Protein AF-A0A533SJK7-F1 (afdb_monomer_lite)

Radius of gyration: 16.73 Å; chains: 1; bounding box: 38×30×46 Å

Foldseek 3Di:
DDDDDDDDDDDPPPDWPCNVDDLVVVQVVQQVVCVVPVDWDFDATQQRHTSHTHPDDCCVVVPQCPDPVSVVVSSCVVHVVVVPDDVPDDD

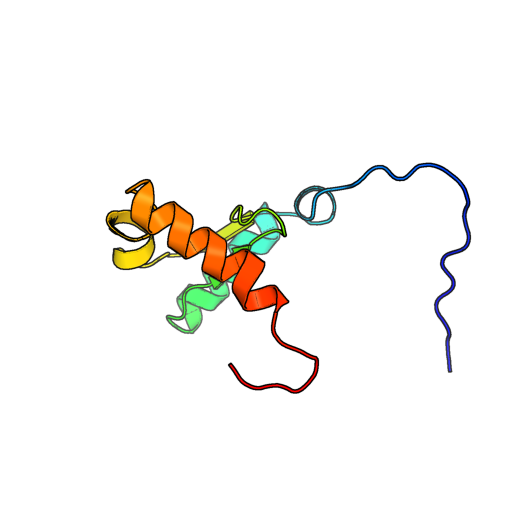Secondary structure (DSSP, 8-state):
--PPP----S------GGGTS-HHHHHHHHHHHHHHH---EEEE-TTS-EEEEES--HHIIIIITTSHHHHHHHHHIIIIIGGG--TT---

Sequence (91 aa):
MKTWYWGGEGISMAHGFADLVDVVELNELCRKFTAMTGFVTAIIDMDGRAVVATDWLEVCSRFHRCAPGTAARCRESDTVLANQLLPGEAY

Structure (mmCIF, N/CA/C/O backbone):
data_AF-A0A533SJK7-F1
#
_entry.id   AF-A0A533SJK7-F1
#
loop_
_atom_site.group_PDB
_atom_site.id
_atom_site.type_symbol
_atom_site.label_atom_id
_atom_site.label_alt_id
_atom_site.label_comp_id
_atom_site.label_asym_id
_atom_site.label_entity_id
_atom_site.label_seq_id
_atom_site.pdbx_PDB_ins_code
_atom_site.Cartn_x
_atom_site.Cartn_y
_atom_site.Cartn_z
_atom_site.occupancy
_atom_site.B_iso_or_equiv
_atom_site.auth_seq_id
_atom_site.auth_comp_id
_atom_site.auth_asym_id
_atom_site.auth_atom_id
_atom_site.pdbx_PDB_model_num
ATOM 1 N N . MET A 1 1 ? 21.114 20.931 -19.864 1.00 36.31 1 MET A N 1
ATOM 2 C CA . MET A 1 1 ? 19.709 20.721 -20.268 1.00 36.31 1 MET A CA 1
ATOM 3 C C . MET A 1 1 ? 19.673 19.454 -21.117 1.00 36.31 1 MET A C 1
ATOM 5 O O . MET A 1 1 ? 20.098 19.503 -22.260 1.00 36.31 1 MET A O 1
ATOM 9 N N . LYS A 1 2 ? 19.358 18.293 -20.529 1.00 32.28 2 LYS A N 1
ATOM 10 C CA . LYS A 1 2 ? 19.283 17.015 -21.259 1.00 32.28 2 LYS A CA 1
ATOM 11 C C . LYS A 1 2 ? 17.820 16.593 -21.311 1.00 32.28 2 LYS A C 1
ATOM 13 O O . LYS A 1 2 ? 17.234 16.267 -20.287 1.00 32.28 2 LYS A O 1
ATOM 18 N N . THR A 1 3 ? 17.249 16.687 -22.500 1.00 35.81 3 THR A N 1
ATOM 19 C CA . THR A 1 3 ? 15.936 16.165 -22.872 1.00 35.81 3 THR A CA 1
ATOM 20 C C . THR A 1 3 ? 16.062 14.657 -23.080 1.00 35.81 3 THR A C 1
ATOM 22 O O . THR A 1 3 ? 16.887 14.221 -23.884 1.00 35.81 3 THR A O 1
ATOM 25 N N . TRP A 1 4 ? 15.285 13.860 -22.351 1.00 33.59 4 TRP A N 1
ATOM 26 C CA . TRP A 1 4 ? 15.170 12.423 -22.595 1.00 33.59 4 TRP A CA 1
ATOM 27 C C . TRP A 1 4 ? 14.220 12.205 -23.779 1.00 33.59 4 TRP A C 1
ATOM 29 O O . TRP A 1 4 ? 13.064 12.613 -23.722 1.00 33.59 4 TRP A O 1
ATOM 39 N N . TYR A 1 5 ? 14.727 11.609 -24.859 1.00 40.81 5 TYR A N 1
ATOM 40 C CA . TYR A 1 5 ? 13.941 11.165 -26.010 1.00 40.81 5 TYR A CA 1
ATOM 41 C C . TYR A 1 5 ? 13.570 9.692 -25.815 1.00 40.81 5 TYR A C 1
ATOM 43 O O . TYR A 1 5 ? 14.465 8.858 -25.700 1.00 40.81 5 TYR A O 1
ATOM 51 N N . TRP A 1 6 ? 12.279 9.361 -25.840 1.00 43.06 6 TRP A N 1
ATOM 52 C CA . TRP A 1 6 ? 11.826 8.024 -26.227 1.00 43.06 6 TRP A CA 1
ATOM 53 C C . TRP A 1 6 ? 11.423 8.090 -27.700 1.00 43.06 6 TRP A C 1
ATOM 55 O O . TRP A 1 6 ? 10.377 8.634 -28.044 1.00 43.06 6 TRP A O 1
ATOM 65 N N . GLY A 1 7 ? 12.307 7.604 -28.569 1.00 43.56 7 GLY A N 1
ATOM 66 C CA . GLY A 1 7 ? 12.020 7.325 -29.972 1.00 43.56 7 GLY A CA 1
ATOM 67 C C . GLY A 1 7 ? 12.000 5.815 -30.182 1.00 43.56 7 GLY A C 1
ATOM 68 O O . GLY A 1 7 ? 12.956 5.139 -29.811 1.00 43.56 7 GLY A O 1
ATOM 69 N N . GLY A 1 8 ? 10.915 5.300 -30.758 1.00 43.88 8 GLY A N 1
ATOM 70 C CA . GLY A 1 8 ? 10.774 3.898 -31.150 1.00 43.88 8 GLY A CA 1
ATOM 71 C C . GLY A 1 8 ? 9.311 3.514 -31.364 1.00 43.88 8 GLY A C 1
ATOM 72 O O . GLY A 1 8 ? 8.539 3.458 -30.412 1.00 43.88 8 GLY A O 1
ATOM 73 N N . GLU A 1 9 ? 8.929 3.282 -32.618 1.00 50.62 9 GLU A N 1
ATOM 74 C CA . GLU A 1 9 ? 7.621 2.757 -33.017 1.00 50.62 9 GLU A CA 1
ATOM 75 C C . GLU A 1 9 ? 7.461 1.277 -32.606 1.00 50.62 9 GLU A C 1
ATOM 77 O O . GLU A 1 9 ? 8.387 0.488 -32.764 1.00 50.62 9 GLU A O 1
ATOM 82 N N . GLY A 1 10 ? 6.255 0.890 -32.165 1.00 53.25 10 GLY A N 1
ATOM 83 C CA . GLY A 1 10 ? 5.730 -0.476 -32.327 1.00 53.25 10 GLY A CA 1
ATOM 84 C C . GLY A 1 10 ? 6.095 -1.534 -31.275 1.00 53.25 10 GLY A C 1
ATOM 85 O O . GLY A 1 10 ? 6.989 -2.341 -31.485 1.00 53.25 10 GLY A O 1
ATOM 86 N N . ILE A 1 11 ? 5.323 -1.566 -30.184 1.00 48.53 11 ILE A N 1
ATOM 87 C CA . ILE A 1 11 ? 4.547 -2.679 -29.581 1.00 48.53 11 ILE A CA 1
ATOM 88 C C . ILE A 1 11 ? 4.255 -2.188 -28.155 1.00 48.53 11 ILE A C 1
ATOM 90 O O . ILE A 1 11 ? 5.124 -2.205 -27.287 1.00 48.53 11 ILE A O 1
ATOM 94 N N . SER A 1 12 ? 3.031 -1.719 -27.903 1.00 53.97 12 SER A N 1
ATOM 95 C CA . SER A 1 12 ? 2.577 -1.473 -26.531 1.00 53.97 12 SER A CA 1
ATOM 96 C C . SER A 1 12 ? 2.329 -2.828 -25.866 1.00 53.97 12 SER A C 1
ATOM 98 O O . SER A 1 12 ? 1.205 -3.326 -25.850 1.00 53.97 12 SER A O 1
ATOM 100 N N . MET A 1 13 ? 3.388 -3.464 -25.365 1.00 56.91 13 MET A N 1
ATOM 101 C CA . MET A 1 13 ? 3.227 -4.424 -24.281 1.00 56.91 13 MET A CA 1
ATOM 102 C C . MET A 1 13 ? 2.951 -3.573 -23.049 1.00 56.91 13 MET A C 1
ATOM 104 O O . MET A 1 13 ? 3.854 -2.913 -22.530 1.00 56.91 13 MET A O 1
ATOM 108 N N . ALA A 1 14 ? 1.688 -3.508 -22.634 1.00 72.00 14 ALA A N 1
ATOM 109 C CA . ALA A 1 14 ? 1.338 -2.916 -21.355 1.00 72.00 14 ALA A CA 1
ATOM 110 C C . ALA A 1 14 ? 1.970 -3.788 -20.259 1.00 72.00 14 ALA A C 1
ATOM 112 O O . ALA A 1 14 ? 1.415 -4.815 -19.883 1.00 72.00 14 ALA A O 1
ATOM 113 N N . HIS A 1 15 ? 3.173 -3.420 -19.825 1.00 81.06 15 HIS A N 1
ATOM 114 C CA . HIS A 1 15 ? 3.849 -4.048 -18.698 1.00 81.06 15 HIS A CA 1
ATOM 115 C C . HIS A 1 15 ? 3.200 -3.531 -17.415 1.00 81.06 15 HIS A C 1
ATOM 117 O O . HIS A 1 15 ? 3.026 -2.319 -17.248 1.00 81.06 15 HIS A O 1
ATOM 123 N N . GLY A 1 16 ? 2.831 -4.439 -16.515 1.00 86.75 16 GLY A N 1
ATOM 124 C CA . GLY A 1 16 ? 2.438 -4.062 -15.167 1.00 86.75 16 GLY A CA 1
ATOM 125 C C . GLY A 1 16 ? 3.645 -3.514 -14.409 1.00 86.75 16 GLY A C 1
ATOM 126 O O . GLY A 1 16 ? 4.789 -3.827 -14.728 1.00 86.75 16 GLY A O 1
ATOM 127 N N . PHE A 1 17 ? 3.415 -2.714 -13.366 1.00 88.56 17 PHE A N 1
ATOM 128 C CA . PHE A 1 17 ? 4.515 -2.168 -12.558 1.00 88.56 17 PHE A CA 1
ATOM 129 C C . PHE A 1 17 ? 5.444 -3.270 -12.014 1.00 88.56 17 PHE A C 1
ATOM 131 O O . PHE A 1 17 ? 6.660 -3.109 -12.019 1.00 88.56 17 PHE A O 1
ATOM 138 N N . ALA A 1 18 ? 4.875 -4.413 -11.619 1.00 90.69 18 ALA A N 1
ATOM 139 C CA . ALA A 1 18 ? 5.619 -5.574 -11.131 1.00 90.69 18 ALA A CA 1
ATOM 140 C C . ALA A 1 18 ? 6.548 -6.215 -12.181 1.00 90.69 18 ALA A C 1
ATOM 142 O O . ALA A 1 18 ? 7.498 -6.886 -11.798 1.00 90.69 18 ALA A O 1
ATOM 143 N N . ASP A 1 19 ? 6.316 -5.990 -13.478 1.00 91.50 19 ASP A N 1
ATOM 144 C CA . ASP A 1 19 ? 7.187 -6.490 -14.551 1.00 91.50 19 ASP A CA 1
ATOM 145 C C . ASP A 1 19 ? 8.436 -5.609 -14.739 1.00 91.50 19 ASP A C 1
ATOM 147 O O . ASP A 1 19 ? 9.372 -5.985 -15.443 1.00 91.50 19 ASP A O 1
ATOM 151 N N . LEU A 1 20 ? 8.447 -4.416 -14.133 1.00 91.62 20 LEU A N 1
ATOM 152 C CA . LEU A 1 20 ? 9.490 -3.402 -14.302 1.00 91.62 20 LEU A CA 1
ATOM 153 C C . LEU A 1 20 ? 10.455 -3.322 -13.114 1.00 91.62 20 LEU A C 1
ATOM 155 O O . LEU A 1 20 ? 11.475 -2.638 -13.206 1.00 91.62 20 LEU A O 1
ATOM 159 N N . VAL A 1 21 ? 10.131 -3.970 -11.993 1.00 91.81 21 VAL A N 1
ATOM 160 C CA . VAL A 1 21 ? 10.876 -3.860 -10.733 1.00 91.81 21 VAL A CA 1
ATOM 161 C C . VAL A 1 21 ? 11.065 -5.223 -10.079 1.00 91.81 21 VAL A C 1
ATOM 163 O O . VAL A 1 21 ? 10.228 -6.112 -10.218 1.00 91.81 21 VAL A O 1
ATOM 166 N N . ASP A 1 22 ? 12.134 -5.376 -9.298 1.00 95.75 22 ASP A N 1
ATOM 167 C CA . ASP A 1 22 ? 12.266 -6.520 -8.397 1.00 95.75 22 ASP A CA 1
ATOM 168 C C . ASP A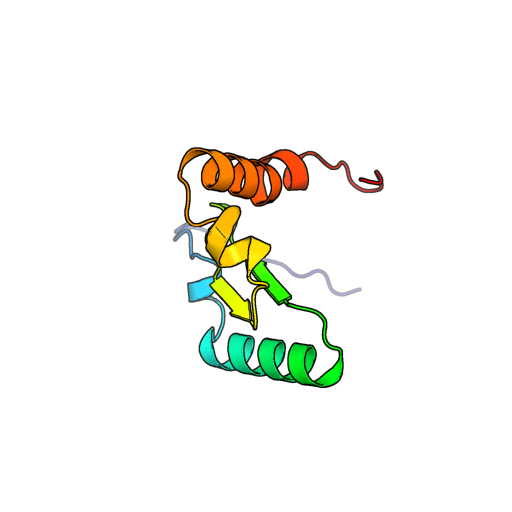 1 22 ? 11.342 -6.321 -7.184 1.00 95.75 22 ASP A C 1
ATOM 170 O O . ASP A 1 22 ? 11.637 -5.579 -6.243 1.00 95.75 22 ASP A O 1
ATOM 174 N N . VAL A 1 23 ? 10.178 -6.971 -7.221 1.00 94.19 23 VAL A N 1
ATOM 175 C CA . VAL A 1 23 ? 9.168 -6.877 -6.157 1.00 94.19 23 VAL A CA 1
ATOM 176 C C . VAL A 1 23 ? 9.685 -7.442 -4.828 1.00 94.19 23 VAL A C 1
ATOM 178 O O . VAL A 1 23 ? 9.259 -6.978 -3.769 1.00 94.19 23 VAL A O 1
ATOM 181 N N . VAL A 1 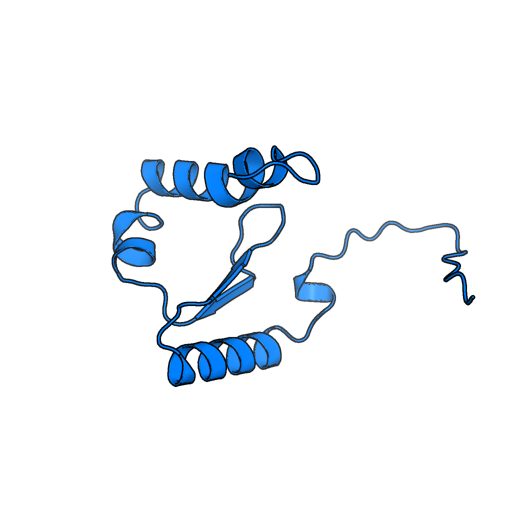24 ? 10.606 -8.413 -4.852 1.00 94.69 24 VAL A N 1
ATOM 182 C CA . VAL A 1 24 ? 11.169 -9.007 -3.631 1.00 94.69 24 VAL A CA 1
ATOM 183 C C . VAL A 1 24 ? 12.071 -7.994 -2.937 1.00 94.69 24 VAL A C 1
ATOM 185 O O . VAL A 1 24 ? 11.883 -7.727 -1.747 1.00 94.69 24 VAL A O 1
ATOM 188 N N . GLU A 1 25 ? 12.987 -7.373 -3.679 1.00 96.50 25 GLU A N 1
ATOM 189 C CA . GLU A 1 25 ? 13.870 -6.335 -3.140 1.00 96.50 25 GLU A CA 1
ATOM 190 C C . GLU A 1 25 ? 13.067 -5.126 -2.630 1.00 96.50 25 GLU A C 1
ATOM 192 O O . GLU A 1 25 ? 13.317 -4.611 -1.534 1.00 96.50 25 GLU A O 1
ATOM 197 N N . LEU A 1 26 ? 12.037 -4.718 -3.376 1.00 95.12 26 LEU A N 1
ATOM 198 C CA . LEU A 1 26 ? 11.163 -3.609 -3.000 1.00 95.12 26 LEU A CA 1
ATOM 199 C C . LEU A 1 26 ? 10.380 -3.901 -1.712 1.00 95.12 26 LEU A C 1
ATOM 201 O O . LEU A 1 26 ? 10.259 -3.034 -0.844 1.00 95.12 26 LEU A O 1
ATOM 205 N N . ASN A 1 27 ? 9.893 -5.132 -1.547 1.00 94.31 27 ASN A N 1
ATOM 206 C CA . ASN A 1 27 ? 9.218 -5.560 -0.327 1.00 94.31 27 ASN A CA 1
ATOM 207 C C . ASN A 1 27 ? 10.177 -5.546 0.875 1.00 94.31 27 ASN A C 1
ATOM 209 O O . ASN A 1 27 ? 9.843 -5.001 1.928 1.00 94.31 27 ASN A O 1
ATOM 213 N N . GLU A 1 28 ? 11.404 -6.053 0.719 1.00 95.50 28 GLU A N 1
ATOM 214 C CA . GLU A 1 28 ? 12.405 -5.976 1.785 1.00 95.50 28 GLU A CA 1
ATOM 215 C C . GLU A 1 28 ? 12.727 -4.539 2.198 1.00 95.50 28 GLU A C 1
ATOM 217 O O . GLU A 1 28 ? 12.872 -4.259 3.393 1.00 95.50 28 GLU A O 1
ATOM 222 N N . LEU A 1 29 ? 12.845 -3.633 1.226 1.00 95.44 29 LEU A N 1
ATOM 223 C CA . LEU A 1 29 ? 13.076 -2.216 1.474 1.00 95.44 29 LEU A CA 1
ATOM 224 C C . LEU A 1 29 ? 11.925 -1.604 2.282 1.00 95.44 29 LEU A C 1
ATOM 226 O O . LEU A 1 29 ? 12.167 -1.001 3.330 1.00 95.44 29 LEU A O 1
ATOM 230 N N . CYS A 1 30 ? 10.681 -1.807 1.841 1.00 95.38 30 CYS A N 1
ATOM 231 C CA . CYS A 1 30 ? 9.496 -1.327 2.550 1.00 95.38 30 CYS A CA 1
ATOM 232 C C . CYS A 1 30 ? 9.402 -1.920 3.962 1.00 95.38 30 CYS A C 1
ATOM 234 O O . CYS A 1 30 ? 9.088 -1.204 4.909 1.00 95.38 30 CYS A O 1
ATOM 236 N N . ARG A 1 31 ? 9.769 -3.193 4.147 1.00 94.12 31 ARG A N 1
ATOM 237 C CA . ARG A 1 31 ? 9.764 -3.834 5.467 1.00 94.12 31 ARG A CA 1
ATOM 238 C C . ARG A 1 31 ? 10.801 -3.209 6.394 1.00 94.12 31 ARG A C 1
ATOM 240 O O . ARG A 1 31 ? 10.509 -2.958 7.559 1.00 94.12 31 ARG A O 1
ATOM 247 N N . LYS A 1 32 ? 12.009 -2.923 5.893 1.00 95.38 32 LYS A N 1
ATOM 248 C CA . LYS A 1 32 ? 13.057 -2.220 6.658 1.00 95.38 32 LYS A CA 1
ATOM 249 C C . LYS A 1 32 ? 12.604 -0.808 7.042 1.00 95.38 32 LYS A C 1
ATOM 251 O O . LYS A 1 32 ? 12.832 -0.391 8.175 1.00 95.38 32 LYS A O 1
ATOM 256 N N . PHE A 1 33 ? 11.923 -0.100 6.140 1.00 95.25 33 PHE A N 1
ATOM 257 C CA . PHE A 1 33 ? 11.328 1.207 6.427 1.00 95.25 33 PHE A CA 1
ATOM 258 C C . PHE A 1 33 ? 10.256 1.125 7.523 1.00 95.25 33 PHE A C 1
ATOM 260 O O . PHE A 1 33 ? 10.295 1.903 8.479 1.00 95.25 33 PHE A O 1
ATOM 267 N N . THR A 1 34 ? 9.341 0.157 7.437 1.00 93.69 34 THR A N 1
ATOM 268 C CA . THR A 1 34 ? 8.307 -0.043 8.458 1.00 93.69 34 THR A CA 1
ATOM 269 C C . THR A 1 34 ? 8.911 -0.423 9.806 1.00 93.69 34 THR A C 1
ATOM 271 O O . THR A 1 34 ? 8.547 0.168 10.817 1.00 93.69 34 THR A O 1
ATOM 274 N N . ALA A 1 35 ? 9.905 -1.313 9.840 1.00 93.00 35 ALA A N 1
ATOM 275 C CA . ALA A 1 35 ? 10.609 -1.667 11.073 1.00 93.00 35 ALA A CA 1
ATOM 276 C C . ALA A 1 35 ? 11.324 -0.466 11.720 1.00 93.00 35 ALA A C 1
ATOM 278 O O . ALA A 1 35 ? 11.415 -0.386 12.942 1.00 93.00 35 ALA A O 1
ATOM 279 N N . MET A 1 36 ? 11.830 0.468 10.908 1.00 96.38 36 MET A N 1
ATOM 280 C CA . MET A 1 36 ? 12.530 1.660 11.388 1.00 96.38 36 MET A CA 1
ATOM 281 C C . MET A 1 36 ? 11.578 2.747 11.901 1.00 96.38 36 MET A C 1
ATOM 283 O O . MET A 1 36 ? 11.910 3.444 12.856 1.00 96.38 36 MET A O 1
ATOM 287 N N . THR A 1 37 ? 10.422 2.923 11.258 1.00 94.75 37 THR A N 1
ATOM 288 C CA . THR A 1 37 ? 9.545 4.086 11.486 1.00 94.75 37 THR A CA 1
ATOM 289 C C . THR A 1 37 ? 8.230 3.755 12.187 1.00 94.75 37 THR A C 1
ATOM 291 O O . THR A 1 37 ? 7.583 4.648 12.725 1.00 94.75 37 THR A O 1
ATOM 294 N N . GLY A 1 38 ? 7.807 2.492 12.161 1.00 89.75 38 GLY A N 1
ATOM 295 C CA . GLY A 1 38 ? 6.464 2.064 12.550 1.00 89.75 38 GLY A CA 1
ATOM 296 C C . GLY A 1 38 ? 5.375 2.394 11.521 1.00 89.75 38 GLY A C 1
ATOM 297 O O . GLY A 1 38 ? 4.222 2.018 11.731 1.00 89.75 38 GLY A O 1
ATOM 298 N N . PHE A 1 39 ? 5.700 3.064 10.408 1.00 90.38 39 PHE A N 1
ATOM 299 C CA . PHE A 1 39 ? 4.731 3.370 9.358 1.00 90.38 39 PHE A CA 1
ATOM 300 C C . PHE A 1 39 ? 4.613 2.221 8.355 1.00 90.38 39 PHE A C 1
ATOM 302 O O . PHE A 1 39 ? 5.589 1.784 7.736 1.00 90.38 39 PHE A O 1
ATOM 309 N N . VAL A 1 40 ? 3.385 1.744 8.173 1.00 90.81 40 VAL A N 1
ATOM 310 C CA . VAL A 1 40 ? 3.052 0.725 7.173 1.00 90.81 40 VAL A CA 1
ATOM 311 C C . VAL A 1 40 ? 3.184 1.310 5.771 1.00 90.81 40 VAL A C 1
ATOM 313 O O . VAL A 1 40 ? 2.847 2.471 5.547 1.00 90.81 40 VAL A O 1
ATOM 316 N N . THR A 1 41 ? 3.681 0.516 4.825 1.00 91.19 41 THR A N 1
ATOM 317 C CA . THR A 1 41 ? 3.876 0.961 3.438 1.00 91.19 41 THR A CA 1
ATOM 318 C C . THR A 1 41 ? 3.171 0.011 2.481 1.00 91.19 41 THR A C 1
ATOM 320 O O . THR A 1 41 ? 3.181 -1.209 2.656 1.00 91.19 41 THR A O 1
ATOM 323 N N . ALA A 1 42 ? 2.538 0.579 1.459 1.00 92.06 42 ALA A N 1
ATOM 324 C CA . ALA A 1 42 ? 1.942 -0.174 0.372 1.00 92.06 42 ALA A CA 1
ATOM 325 C C . ALA A 1 42 ? 2.303 0.474 -0.962 1.00 92.06 42 ALA A C 1
ATOM 327 O O . ALA A 1 42 ? 2.314 1.698 -1.074 1.00 92.06 42 ALA A O 1
ATOM 328 N N . ILE A 1 43 ? 2.560 -0.356 -1.967 1.00 92.38 43 ILE A N 1
ATOM 329 C CA . ILE A 1 43 ? 2.628 0.070 -3.363 1.00 92.38 43 ILE A CA 1
ATOM 330 C C . ILE A 1 43 ? 1.466 -0.610 -4.061 1.00 92.38 43 ILE A C 1
ATOM 332 O O . ILE A 1 43 ? 1.361 -1.838 -4.035 1.00 92.38 43 ILE A O 1
ATOM 336 N N . ILE A 1 44 ? 0.579 0.195 -4.631 1.00 91.62 44 ILE A N 1
ATOM 337 C CA . ILE A 1 44 ? -0.670 -0.251 -5.239 1.00 91.62 44 ILE A CA 1
ATOM 338 C C . ILE A 1 44 ? -0.633 0.138 -6.716 1.00 91.62 44 ILE A C 1
ATOM 340 O O . ILE A 1 44 ? -0.260 1.262 -7.047 1.00 91.62 44 ILE A O 1
ATOM 344 N N . ASP A 1 45 ? -0.947 -0.812 -7.596 1.00 89.25 45 ASP A N 1
ATOM 345 C CA . ASP A 1 45 ? -1.007 -0.569 -9.035 1.00 89.25 45 ASP A CA 1
ATOM 346 C C . ASP A 1 45 ? -2.277 0.201 -9.439 1.00 89.25 45 ASP A C 1
ATOM 348 O O . ASP A 1 45 ? -3.173 0.458 -8.632 1.00 89.25 45 ASP A O 1
ATOM 352 N N . MET A 1 46 ? -2.370 0.555 -10.722 1.00 86.50 46 MET A N 1
ATOM 353 C CA . MET A 1 46 ? -3.499 1.327 -11.254 1.00 86.50 46 MET A CA 1
ATOM 354 C C . MET A 1 46 ? -4.839 0.569 -11.214 1.00 86.50 46 MET A C 1
ATOM 356 O O . MET A 1 46 ? -5.891 1.201 -11.279 1.00 86.50 46 MET A O 1
ATOM 360 N N . ASP A 1 47 ? -4.816 -0.760 -11.060 1.00 86.88 47 ASP A N 1
ATOM 361 C CA . ASP A 1 47 ? -6.005 -1.604 -10.876 1.00 86.88 47 ASP A CA 1
ATOM 362 C C . ASP A 1 47 ? -6.380 -1.766 -9.386 1.00 86.88 47 ASP A C 1
ATOM 364 O O . ASP A 1 47 ? -7.340 -2.466 -9.034 1.00 86.88 47 ASP A O 1
ATOM 368 N N . GLY A 1 48 ? -5.624 -1.144 -8.479 1.00 88.38 48 GLY A N 1
ATOM 369 C CA . GLY A 1 48 ? -5.826 -1.243 -7.040 1.00 88.38 48 GLY A CA 1
ATOM 370 C C . GLY A 1 48 ? -5.315 -2.554 -6.430 1.00 88.38 48 GLY A C 1
ATOM 371 O O . GLY A 1 48 ? -5.749 -2.934 -5.335 1.00 88.38 48 GLY A O 1
ATOM 372 N N . ARG A 1 49 ? -4.435 -3.287 -7.124 1.00 88.44 49 ARG A N 1
ATOM 373 C CA . ARG A 1 49 ? -3.754 -4.470 -6.580 1.00 88.44 49 ARG A CA 1
ATOM 374 C C . ARG A 1 49 ? -2.510 -4.032 -5.819 1.00 88.44 49 ARG A C 1
ATOM 376 O O . ARG A 1 49 ? -1.697 -3.261 -6.318 1.00 88.44 49 ARG A O 1
ATOM 383 N N . ALA A 1 50 ? -2.336 -4.553 -4.609 1.00 90.00 50 ALA A N 1
ATOM 384 C CA . ALA A 1 50 ? -1.117 -4.316 -3.847 1.00 90.00 50 ALA A CA 1
ATOM 385 C C . ALA A 1 50 ? 0.038 -5.127 -4.452 1.00 90.00 50 ALA A C 1
ATOM 387 O O . ALA A 1 50 ? 0.012 -6.356 -4.427 1.00 90.00 50 ALA A O 1
ATOM 388 N N . VAL A 1 51 ? 1.043 -4.428 -4.977 1.00 92.81 51 VAL A N 1
ATOM 389 C CA . VAL A 1 51 ? 2.321 -5.000 -5.424 1.00 92.81 51 VAL A CA 1
ATOM 390 C C . VAL A 1 51 ? 3.234 -5.231 -4.220 1.00 92.81 51 VAL A C 1
ATOM 392 O O . VAL A 1 51 ? 3.887 -6.265 -4.117 1.00 92.81 51 VAL A O 1
ATOM 395 N N . VAL A 1 52 ? 3.230 -4.290 -3.272 1.00 92.81 52 VAL A N 1
ATOM 396 C CA . VAL A 1 52 ? 3.896 -4.413 -1.969 1.00 92.81 52 VAL A CA 1
ATOM 397 C C . VAL A 1 52 ? 2.903 -4.045 -0.874 1.00 92.81 52 VAL A C 1
ATOM 399 O O . VAL A 1 52 ? 2.148 -3.083 -1.008 1.00 92.81 52 VAL A O 1
ATOM 402 N N . ALA A 1 53 ? 2.917 -4.802 0.219 1.00 89.75 53 ALA A N 1
ATOM 403 C CA . ALA A 1 53 ? 2.122 -4.550 1.413 1.00 89.75 53 ALA A CA 1
ATOM 404 C C . ALA A 1 53 ? 2.914 -5.006 2.644 1.00 89.75 53 ALA A C 1
ATOM 406 O O . ALA A 1 53 ? 2.929 -6.197 2.958 1.00 89.75 53 ALA A O 1
ATOM 407 N N . THR A 1 54 ? 3.593 -4.080 3.326 1.00 88.31 54 THR A N 1
ATOM 408 C CA . THR A 1 54 ? 4.398 -4.403 4.513 1.00 88.31 54 THR A CA 1
ATOM 409 C C . THR A 1 54 ? 3.662 -4.023 5.786 1.00 88.31 54 THR A C 1
ATOM 411 O O . THR A 1 54 ? 3.248 -2.877 5.968 1.00 88.31 54 TH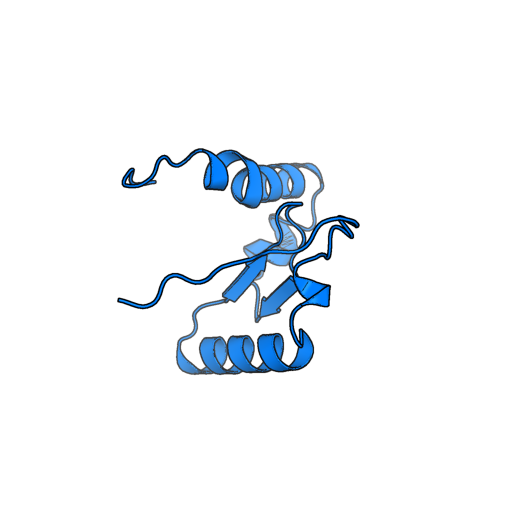R A O 1
ATOM 414 N N . ASP A 1 55 ? 3.476 -5.029 6.644 1.00 84.88 55 ASP A N 1
ATOM 415 C CA . ASP A 1 55 ? 2.884 -4.925 7.981 1.00 84.88 55 ASP A CA 1
ATOM 416 C C . ASP A 1 55 ? 1.540 -4.185 8.023 1.00 84.88 55 ASP A C 1
ATOM 418 O O . ASP A 1 55 ? 1.269 -3.411 8.938 1.00 84.88 55 ASP A O 1
ATOM 422 N N . TRP A 1 56 ? 0.668 -4.428 7.035 1.00 86.62 56 TRP A N 1
ATOM 423 C CA . TRP A 1 56 ? -0.687 -3.877 7.037 1.00 86.62 56 TRP A CA 1
ATOM 424 C C . TRP A 1 56 ? -1.378 -4.092 8.382 1.00 86.62 56 TRP A C 1
ATOM 426 O O . TRP A 1 56 ? -1.488 -5.216 8.874 1.00 86.62 56 TRP A O 1
ATOM 436 N N . LEU A 1 57 ? -1.904 -2.997 8.930 1.00 86.06 57 LEU A N 1
ATOM 437 C CA . LEU A 1 57 ? -2.647 -3.009 10.182 1.00 86.06 57 LEU A CA 1
ATOM 438 C C . LEU A 1 57 ? -3.832 -3.979 10.102 1.00 86.06 57 LEU A C 1
ATOM 440 O O . LEU A 1 57 ? -4.418 -4.184 9.034 1.00 86.06 57 LEU A O 1
ATOM 444 N N . GLU A 1 58 ? -4.248 -4.517 11.249 1.00 90.19 58 GLU A N 1
ATOM 445 C CA . GLU A 1 58 ? -5.401 -5.423 11.316 1.00 90.19 58 GLU A CA 1
ATOM 446 C C . GLU A 1 58 ? -6.668 -4.806 10.715 1.00 90.19 58 GLU A C 1
ATOM 448 O O . GLU A 1 58 ? -7.449 -5.506 10.080 1.00 90.19 58 GLU A O 1
ATOM 453 N N . VAL A 1 59 ? -6.860 -3.490 10.840 1.00 90.50 59 VAL A N 1
ATOM 454 C CA . VAL A 1 59 ? -7.995 -2.800 10.210 1.00 90.50 59 VAL A CA 1
ATOM 455 C C . VAL A 1 59 ? -7.950 -2.894 8.679 1.00 90.50 59 VAL A C 1
ATOM 457 O O . VAL A 1 59 ? -8.984 -3.062 8.035 1.00 90.50 59 VAL A O 1
ATOM 460 N N . CYS A 1 60 ? -6.763 -2.871 8.070 1.00 90.44 60 CYS A N 1
ATOM 461 C CA . CYS A 1 60 ? -6.609 -3.011 6.625 1.00 90.44 60 CYS A CA 1
ATOM 462 C C . CYS A 1 60 ? -6.947 -4.438 6.176 1.00 90.44 60 CYS A C 1
ATOM 464 O O . CYS A 1 60 ? -7.740 -4.633 5.254 1.00 90.44 60 CYS A O 1
ATOM 466 N N . SER A 1 61 ? -6.369 -5.441 6.841 1.00 89.56 61 SER A N 1
ATOM 467 C CA . SER A 1 61 ? -6.441 -6.845 6.420 1.00 89.56 61 SER A CA 1
ATOM 468 C C . SER A 1 61 ? -7.707 -7.565 6.890 1.00 89.56 61 SER A C 1
ATOM 470 O O . SER A 1 61 ? -8.281 -8.344 6.133 1.00 89.56 61 SER A O 1
ATOM 472 N N . ARG A 1 62 ? -8.183 -7.289 8.108 1.00 92.12 62 ARG A N 1
ATOM 473 C CA . ARG A 1 62 ? -9.312 -7.982 8.756 1.00 92.12 62 ARG A CA 1
ATOM 474 C C . ARG A 1 62 ? -10.634 -7.226 8.677 1.00 92.12 62 ARG A C 1
ATOM 476 O O . ARG A 1 62 ? -11.642 -7.767 9.124 1.00 92.12 62 ARG A O 1
ATOM 483 N N . PHE A 1 63 ? -10.645 -6.016 8.115 1.00 90.31 63 PHE A N 1
ATOM 484 C CA . PHE A 1 63 ? -11.870 -5.238 7.930 1.00 90.31 63 PHE A CA 1
ATOM 485 C C . PHE A 1 63 ? -11.972 -4.614 6.535 1.00 90.31 63 PHE A C 1
ATOM 487 O O . PHE A 1 63 ? -12.883 -4.955 5.777 1.00 90.31 63 PHE A O 1
ATOM 494 N N . HIS A 1 64 ? -11.041 -3.733 6.154 1.00 92.06 64 HIS A N 1
ATOM 495 C CA . HIS A 1 64 ? -11.151 -3.016 4.882 1.00 92.06 64 HIS A CA 1
ATOM 496 C C . HIS A 1 64 ? -11.054 -3.935 3.671 1.00 92.06 64 HIS A C 1
ATOM 498 O O . HIS A 1 64 ? -11.752 -3.683 2.703 1.00 92.06 64 HIS A O 1
ATOM 504 N N . ARG A 1 65 ? -10.225 -4.985 3.699 1.00 90.81 65 ARG A N 1
ATOM 505 C CA . ARG A 1 65 ? -9.963 -5.807 2.505 1.00 90.81 65 ARG A CA 1
ATOM 506 C C . ARG A 1 65 ? -10.478 -7.246 2.575 1.00 90.81 65 ARG A C 1
ATOM 508 O O . ARG A 1 65 ? -10.510 -7.900 1.538 1.00 90.81 65 ARG A O 1
ATOM 515 N N . CYS A 1 66 ? -10.928 -7.734 3.735 1.00 93.69 66 CYS A N 1
ATOM 516 C CA . CYS A 1 66 ? -11.509 -9.081 3.847 1.00 93.69 66 CYS A CA 1
ATOM 517 C C . CYS A 1 66 ? -12.984 -9.153 3.412 1.00 93.69 66 CYS A C 1
ATOM 519 O O . CYS A 1 66 ? -13.433 -10.208 2.969 1.00 93.69 66 CYS A O 1
ATOM 521 N N . ALA A 1 67 ? -13.743 -8.057 3.538 1.00 94.56 67 ALA A N 1
ATOM 522 C CA . ALA A 1 67 ? -15.164 -8.023 3.212 1.00 94.56 67 ALA A CA 1
ATOM 523 C C . ALA A 1 67 ? -15.388 -7.352 1.842 1.00 94.56 67 ALA A C 1
ATOM 525 O O . ALA A 1 67 ? -14.864 -6.263 1.610 1.00 94.56 67 ALA A O 1
ATOM 526 N N . PRO A 1 68 ? -16.186 -7.939 0.924 1.00 94.44 68 PRO A N 1
ATOM 527 C CA . PRO A 1 68 ? -16.301 -7.441 -0.451 1.00 94.44 68 PRO A CA 1
ATOM 528 C C . PRO A 1 68 ? -16.735 -5.974 -0.566 1.00 94.44 68 PRO A C 1
ATOM 530 O O . PRO A 1 68 ? -16.201 -5.234 -1.390 1.00 94.44 68 PRO A O 1
ATOM 533 N N . GLY A 1 69 ? -17.682 -5.541 0.274 1.00 96.56 69 GLY A N 1
ATOM 534 C CA . GLY A 1 69 ? -18.202 -4.172 0.252 1.00 96.56 69 GLY A CA 1
ATOM 535 C C . GLY A 1 69 ? -17.163 -3.130 0.673 1.00 96.56 69 GLY A C 1
ATOM 536 O O . GLY A 1 69 ? -16.958 -2.143 -0.031 1.00 96.56 69 GLY A O 1
ATOM 537 N N . THR A 1 70 ? -16.465 -3.358 1.789 1.00 95.62 70 THR A N 1
ATOM 538 C CA . THR A 1 70 ? -15.394 -2.461 2.253 1.00 95.62 70 THR A CA 1
ATOM 539 C C . THR A 1 70 ? -14.168 -2.535 1.345 1.00 95.62 70 THR A C 1
ATOM 541 O O . THR A 1 70 ? -13.548 -1.503 1.093 1.00 95.62 70 THR A O 1
ATOM 544 N N . ALA A 1 71 ? -13.871 -3.703 0.766 1.00 94.44 71 ALA A N 1
ATOM 545 C CA . ALA A 1 71 ? -12.756 -3.879 -0.163 1.00 94.44 71 ALA A CA 1
ATOM 546 C C . ALA A 1 71 ? -12.974 -3.099 -1.460 1.00 94.44 71 ALA A C 1
ATOM 548 O O . ALA A 1 71 ? -12.034 -2.505 -1.989 1.00 94.44 71 ALA A O 1
ATOM 549 N N . ALA A 1 72 ? -14.215 -3.058 -1.956 1.00 94.56 72 ALA A N 1
ATOM 550 C CA . ALA A 1 72 ? -14.580 -2.234 -3.102 1.00 94.56 72 ALA A CA 1
ATOM 551 C C . ALA A 1 72 ? -14.360 -0.740 -2.819 1.00 94.56 72 ALA A C 1
ATOM 553 O O . ALA A 1 72 ? -13.768 -0.058 -3.649 1.00 94.56 72 ALA A O 1
ATOM 554 N N . ARG A 1 73 ? -14.747 -0.256 -1.630 1.00 94.62 73 ARG A N 1
ATOM 555 C CA . ARG A 1 73 ? -14.508 1.137 -1.207 1.00 94.62 73 ARG A CA 1
ATOM 556 C C . ARG A 1 73 ? -13.026 1.459 -1.032 1.00 94.62 73 ARG A C 1
ATOM 558 O O . ARG A 1 73 ? -12.586 2.528 -1.433 1.00 94.62 73 ARG A O 1
ATOM 565 N N . CYS A 1 74 ? -12.245 0.531 -0.480 1.00 92.94 74 CYS A N 1
ATOM 566 C CA . CYS A 1 74 ? -10.795 0.694 -0.375 1.00 92.94 74 CYS A CA 1
ATOM 567 C C . CYS A 1 74 ? -10.161 0.830 -1.766 1.00 92.94 74 CYS A C 1
ATOM 569 O O . CYS A 1 74 ? -9.381 1.744 -1.997 1.00 92.94 74 CYS A O 1
ATOM 571 N N . ARG A 1 75 ? -10.558 -0.027 -2.716 1.00 92.56 75 ARG A N 1
ATOM 572 C CA . ARG A 1 75 ? -10.075 0.046 -4.100 1.00 92.56 75 ARG A CA 1
ATOM 573 C C . ARG A 1 75 ? -10.495 1.342 -4.793 1.00 92.56 75 ARG A C 1
ATOM 575 O O . ARG A 1 75 ? -9.683 1.932 -5.491 1.00 92.56 75 ARG A O 1
ATOM 582 N N . GLU A 1 76 ? -11.737 1.785 -4.604 1.00 93.56 76 GLU A N 1
ATOM 583 C CA . GLU A 1 76 ? -12.231 3.074 -5.111 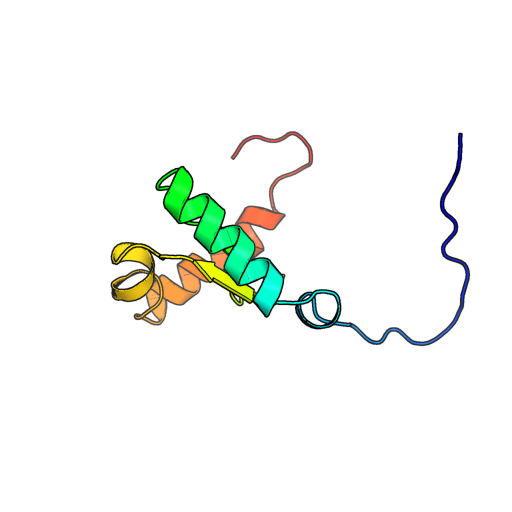1.00 93.56 76 GLU A CA 1
ATOM 584 C C . G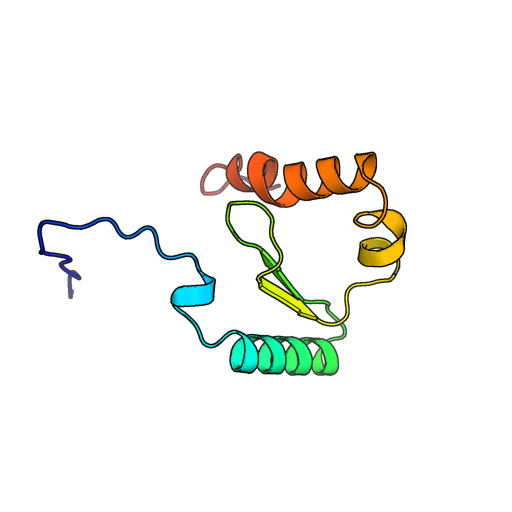LU A 1 76 ? -11.372 4.237 -4.598 1.00 93.56 76 GLU A C 1
ATOM 586 O O . GLU A 1 76 ? -10.975 5.091 -5.387 1.00 93.56 76 GLU A O 1
ATOM 591 N N . SER A 1 77 ? -11.018 4.227 -3.309 1.00 91.44 77 SER A N 1
ATOM 592 C CA . SER A 1 77 ? -10.101 5.207 -2.721 1.00 91.44 77 SER A CA 1
ATOM 593 C C . SER A 1 77 ? -8.711 5.155 -3.357 1.00 91.44 77 SER A C 1
ATOM 595 O O . SER A 1 77 ? -8.203 6.189 -3.782 1.00 91.44 77 SER A O 1
ATOM 597 N N . ASP A 1 78 ? -8.120 3.959 -3.449 1.00 90.56 78 ASP A N 1
ATOM 598 C CA . ASP A 1 78 ? -6.759 3.743 -3.965 1.00 90.56 78 ASP A CA 1
ATOM 599 C C . ASP A 1 78 ? -6.619 4.086 -5.459 1.00 90.56 78 ASP A C 1
ATOM 601 O O . ASP A 1 78 ? -5.513 4.334 -5.931 1.00 90.56 78 ASP A O 1
ATOM 605 N N . THR A 1 79 ? -7.722 4.073 -6.216 1.00 90.81 79 THR A N 1
ATOM 606 C CA . THR A 1 79 ? -7.699 4.220 -7.679 1.00 90.81 79 THR A CA 1
ATOM 607 C C . THR A 1 79 ? -8.460 5.451 -8.147 1.00 90.81 79 THR A C 1
ATOM 609 O O . THR A 1 79 ? -7.867 6.380 -8.677 1.00 90.81 79 THR A O 1
ATOM 612 N N . VAL A 1 80 ? -9.777 5.492 -7.974 1.00 89.50 80 VAL A N 1
ATOM 613 C CA . VAL A 1 80 ? -10.624 6.545 -8.542 1.00 89.50 80 VAL A CA 1
ATOM 614 C C . VAL A 1 80 ? -10.403 7.863 -7.813 1.00 89.50 80 VAL A C 1
ATOM 616 O O . VAL A 1 80 ? -10.111 8.863 -8.460 1.00 89.50 80 VAL A O 1
ATOM 619 N N . LEU A 1 81 ? -10.505 7.867 -6.482 1.00 88.44 81 LEU A N 1
ATOM 620 C CA . LEU A 1 81 ? -10.409 9.105 -5.703 1.00 88.44 81 LEU A CA 1
ATOM 621 C C . LEU A 1 81 ? -8.983 9.663 -5.711 1.00 88.44 81 LEU A C 1
ATOM 623 O O . LEU A 1 81 ? -8.796 10.852 -5.951 1.00 88.44 81 LEU A O 1
ATOM 627 N N . ALA A 1 82 ? -7.973 8.804 -5.539 1.00 84.50 82 ALA A N 1
ATOM 628 C CA . ALA A 1 82 ? -6.570 9.212 -5.614 1.00 84.50 82 ALA A CA 1
ATOM 629 C C . ALA A 1 82 ? -6.196 9.835 -6.974 1.00 84.50 82 ALA A C 1
ATOM 631 O O . ALA A 1 82 ? -5.435 10.800 -7.014 1.00 84.50 82 ALA A O 1
ATOM 632 N N . ASN A 1 83 ? -6.759 9.334 -8.082 1.00 80.44 83 ASN A N 1
ATOM 633 C CA . ASN A 1 83 ? -6.493 9.866 -9.426 1.00 80.44 83 ASN A CA 1
ATOM 634 C C . ASN A 1 83 ? -7.333 11.103 -9.792 1.00 80.44 83 ASN A C 1
ATOM 636 O O . ASN A 1 83 ? -7.112 11.690 -10.850 1.00 80.44 83 ASN A O 1
ATOM 640 N N . GLN A 1 84 ? -8.302 11.500 -8.963 1.00 84.44 84 GLN A N 1
ATOM 641 C CA . GLN A 1 84 ? -9.118 12.697 -9.196 1.00 84.44 84 GLN A CA 1
ATOM 642 C C . GLN A 1 84 ? -8.479 13.982 -8.660 1.00 84.44 84 GLN A C 1
ATOM 644 O O . GLN A 1 84 ? -8.974 15.066 -8.962 1.00 84.44 84 GLN A O 1
ATOM 649 N N . LEU A 1 85 ? -7.380 13.884 -7.908 1.00 76.50 85 LEU A N 1
ATOM 650 C CA . LEU A 1 85 ? -6.643 15.055 -7.449 1.00 76.50 85 LEU A CA 1
ATOM 651 C C . LEU A 1 85 ? -5.958 15.741 -8.634 1.00 76.50 85 LEU A C 1
ATOM 653 O O . LEU A 1 85 ? -5.088 15.167 -9.295 1.00 76.50 85 LEU A O 1
ATOM 657 N N . LEU A 1 86 ? -6.336 16.991 -8.897 1.00 73.62 86 LEU A N 1
ATOM 658 C CA . LEU A 1 86 ? -5.623 17.821 -9.859 1.00 73.62 86 LEU A CA 1
ATOM 659 C C . LEU A 1 86 ? -4.218 18.151 -9.326 1.00 73.62 86 LEU A C 1
ATOM 661 O O . LEU A 1 86 ? -4.024 18.263 -8.112 1.00 73.62 86 LEU A O 1
ATOM 665 N N . PRO A 1 87 ? -3.221 18.353 -10.207 1.00 71.94 87 PRO A N 1
ATOM 666 C CA . PRO A 1 87 ? -1.892 18.772 -9.781 1.00 71.94 87 PRO A CA 1
ATOM 667 C C . PRO A 1 87 ? -1.956 20.032 -8.904 1.00 71.94 87 PRO A C 1
ATOM 669 O O . PRO A 1 87 ? -2.333 21.103 -9.375 1.00 71.94 87 PRO A O 1
ATOM 672 N N . GLY A 1 88 ? -1.564 19.901 -7.635 1.00 76.31 88 GLY A N 1
ATOM 673 C CA . GLY A 1 88 ? -1.543 21.002 -6.668 1.00 76.31 88 GLY A CA 1
ATOM 674 C C . GLY A 1 88 ? -2.793 21.146 -5.796 1.00 76.31 88 GLY A C 1
ATOM 675 O O . GLY A 1 88 ? -2.792 22.013 -4.923 1.00 76.31 88 GLY A O 1
ATOM 676 N N . GLU A 1 89 ? -3.820 20.312 -5.969 1.00 74.25 89 GLU A N 1
ATOM 677 C CA . GLU A 1 89 ? -4.949 20.267 -5.036 1.00 74.25 89 GLU A CA 1
ATOM 678 C C . GLU A 1 89 ? -4.647 19.362 -3.836 1.00 74.25 89 GLU A C 1
ATOM 680 O O . GLU A 1 89 ? -4.073 18.278 -3.969 1.00 74.25 89 GLU A O 1
ATOM 685 N N . ALA A 1 90 ? -5.002 19.846 -2.643 1.00 61.34 90 ALA A N 1
ATOM 686 C CA . ALA A 1 90 ? -4.931 19.058 -1.420 1.00 61.34 90 ALA A CA 1
ATOM 687 C C . ALA A 1 90 ? -6.113 18.082 -1.355 1.00 61.34 90 ALA A C 1
ATOM 689 O O . ALA A 1 90 ? -7.199 18.386 -1.846 1.00 61.34 90 ALA A O 1
ATOM 690 N N . TYR A 1 91 ? -5.866 16.933 -0.729 1.00 58.84 91 TYR A N 1
ATOM 691 C CA . TYR A 1 91 ? -6.887 15.941 -0.399 1.00 58.84 91 TYR A CA 1
ATOM 692 C C . TYR A 1 91 ? -7.855 16.450 0.676 1.00 58.84 91 TYR A C 1
ATOM 694 O O . TYR A 1 91 ? -7.375 17.124 1.620 1.00 58.84 91 TYR A O 1
#

pLDDT: mean 82.76, std 17.49, range [32.28, 96.56]